Protein AF-A0A9X8VDX6-F1 (afdb_monomer_lite)

Structure (mmCIF, N/CA/C/O backbone):
data_AF-A0A9X8VDX6-F1
#
_entry.id   AF-A0A9X8VDX6-F1
#
loop_
_atom_site.group_PDB
_atom_site.id
_atom_site.type_symbol
_atom_site.label_atom_id
_atom_site.label_alt_id
_atom_site.label_comp_id
_atom_site.label_asym_id
_atom_site.label_entity_id
_atom_site.label_seq_id
_atom_site.pdbx_PDB_ins_code
_atom_site.Cartn_x
_atom_site.Cartn_y
_atom_site.Cartn_z
_atom_site.occupancy
_atom_site.B_iso_or_equiv
_atom_site.auth_seq_id
_atom_site.auth_comp_id
_atom_site.auth_asym_id
_atom_site.auth_atom_id
_atom_site.pdbx_PDB_model_num
ATOM 1 N N . GLY A 1 1 ? 4.391 2.944 22.344 1.00 78.12 1 GLY A N 1
ATOM 2 C CA . GLY A 1 1 ? 5.705 2.340 22.677 1.00 78.12 1 GLY A CA 1
ATOM 3 C C . GLY A 1 1 ? 6.573 2.097 21.444 1.00 78.12 1 GLY A C 1
ATOM 4 O O . GLY A 1 1 ? 6.141 2.396 20.335 1.00 78.12 1 GLY A O 1
ATOM 5 N N . LEU A 1 2 ? 7.788 1.552 21.623 1.00 85.81 2 LEU A N 1
ATOM 6 C CA . LEU A 1 2 ? 8.768 1.284 20.547 1.00 85.81 2 LEU A CA 1
ATOM 7 C C . LEU A 1 2 ? 8.185 0.430 19.402 1.00 85.81 2 LEU A C 1
ATOM 9 O O . LEU A 1 2 ? 8.338 0.779 18.235 1.00 85.81 2 LEU A O 1
ATOM 13 N N . LYS A 1 3 ? 7.432 -0.630 19.734 1.00 87.12 3 LYS A N 1
ATOM 14 C CA . LYS A 1 3 ? 6.779 -1.522 18.756 1.00 87.12 3 LYS A CA 1
ATOM 15 C C . LYS A 1 3 ? 5.800 -0.782 17.834 1.00 87.12 3 LYS A C 1
ATOM 17 O O . LYS A 1 3 ? 5.808 -0.987 16.624 1.00 87.12 3 LYS A O 1
ATOM 22 N N . GLU A 1 4 ? 4.991 0.127 18.384 1.00 85.06 4 GLU A N 1
ATOM 23 C CA . GLU A 1 4 ? 4.071 0.945 17.581 1.00 85.06 4 GLU A CA 1
ATOM 24 C C . GLU A 1 4 ? 4.816 1.875 16.621 1.00 85.06 4 GLU A C 1
ATOM 26 O O . GLU A 1 4 ? 4.343 2.115 15.510 1.00 85.06 4 GLU A O 1
ATOM 31 N N . TRP A 1 5 ? 5.949 2.435 17.056 1.00 86.38 5 TRP A N 1
ATOM 32 C CA . TRP A 1 5 ? 6.773 3.290 16.209 1.00 86.38 5 TRP A CA 1
ATOM 33 C C . TRP A 1 5 ? 7.371 2.480 15.056 1.00 86.38 5 TRP A C 1
ATOM 35 O O . TRP A 1 5 ? 7.185 2.861 13.902 1.00 86.38 5 TRP A O 1
ATOM 45 N N . MET A 1 6 ? 7.962 1.316 15.347 1.00 87.94 6 MET A N 1
ATOM 46 C CA . MET A 1 6 ? 8.497 0.405 14.329 1.00 87.94 6 MET A CA 1
ATOM 47 C C . MET A 1 6 ? 7.433 0.002 13.302 1.00 87.94 6 MET A C 1
ATOM 49 O O . MET A 1 6 ? 7.679 0.076 12.102 1.00 87.94 6 MET A O 1
ATOM 53 N N . ALA A 1 7 ? 6.223 -0.350 13.746 1.00 87.19 7 ALA A N 1
ATOM 54 C CA . ALA A 1 7 ? 5.136 -0.704 12.837 1.00 87.19 7 ALA A CA 1
ATOM 55 C C . ALA A 1 7 ? 4.716 0.468 11.941 1.00 87.19 7 ALA A C 1
ATOM 57 O O . ALA A 1 7 ? 4.514 0.285 10.742 1.00 87.19 7 ALA A O 1
ATOM 58 N N . ARG A 1 8 ? 4.621 1.692 12.480 1.00 86.19 8 ARG A N 1
ATOM 59 C CA . ARG A 1 8 ? 4.342 2.885 11.658 1.00 86.19 8 ARG A CA 1
ATOM 60 C C . ARG A 1 8 ? 5.413 3.109 10.605 1.00 86.19 8 ARG A C 1
ATOM 62 O O . ARG A 1 8 ? 5.071 3.356 9.453 1.00 86.19 8 ARG A O 1
ATOM 69 N N . VAL A 1 9 ? 6.675 3.020 11.012 1.00 87.31 9 VAL A N 1
ATOM 70 C CA . VAL A 1 9 ? 7.831 3.185 10.132 1.00 87.31 9 VAL A CA 1
ATOM 71 C C . VAL A 1 9 ? 7.801 2.134 9.021 1.00 87.31 9 VAL A C 1
ATOM 73 O O . VAL A 1 9 ? 7.882 2.494 7.852 1.00 87.31 9 VAL A O 1
ATOM 76 N N . LEU A 1 10 ? 7.546 0.866 9.353 1.00 87.44 10 LEU A N 1
ATOM 77 C CA . LEU A 1 10 ? 7.413 -0.223 8.383 1.00 87.44 10 LEU A CA 1
ATOM 78 C C . LEU A 1 10 ? 6.298 0.037 7.357 1.00 87.44 10 LEU A C 1
ATOM 80 O O . LEU A 1 10 ? 6.520 -0.119 6.158 1.00 87.44 10 LEU A O 1
ATOM 84 N N . PHE A 1 11 ? 5.109 0.479 7.785 1.00 84.19 11 PHE A N 1
ATOM 85 C CA . PHE A 1 11 ? 4.016 0.782 6.847 1.00 84.19 11 PHE A CA 1
ATOM 86 C C . PHE A 1 11 ? 4.270 2.032 5.996 1.00 84.19 11 PHE A C 1
ATOM 88 O O . PHE A 1 11 ? 3.806 2.091 4.854 1.00 84.19 11 PHE A O 1
ATOM 95 N N . GLN A 1 12 ? 5.003 3.013 6.524 1.00 84.25 12 GLN A N 1
ATOM 96 C CA . GLN A 1 12 ? 5.430 4.176 5.752 1.00 84.25 12 GLN A CA 1
ATOM 97 C C . GLN A 1 12 ? 6.441 3.760 4.676 1.00 84.25 12 GLN A C 1
ATOM 99 O O . GLN A 1 12 ? 6.231 4.063 3.503 1.00 84.25 12 GLN A O 1
ATOM 104 N N . PHE A 1 13 ? 7.469 2.988 5.048 1.00 84.44 13 PHE A N 1
ATOM 105 C CA . PHE A 1 13 ? 8.466 2.459 4.115 1.00 84.44 13 PHE A CA 1
ATOM 106 C C . PHE A 1 13 ? 7.860 1.541 3.055 1.00 84.44 13 PHE A C 1
ATOM 108 O O . PHE A 1 13 ? 8.237 1.646 1.892 1.00 84.44 13 PHE A O 1
ATOM 115 N N . LYS A 1 14 ? 6.870 0.709 3.406 1.00 83.31 14 LYS A N 1
ATOM 116 C CA . LYS A 1 14 ? 6.136 -0.122 2.436 1.00 83.31 14 LYS A CA 1
ATOM 117 C C . LYS A 1 14 ? 5.503 0.703 1.311 1.00 83.31 14 LYS A C 1
ATOM 119 O O . LYS A 1 14 ? 5.426 0.227 0.191 1.00 83.31 14 LYS A O 1
ATOM 124 N N . THR A 1 15 ? 5.052 1.926 1.597 1.00 78.44 15 THR A N 1
ATOM 125 C CA . THR A 1 15 ? 4.460 2.814 0.576 1.00 78.44 15 THR A CA 1
ATOM 126 C C . THR A 1 15 ? 5.530 3.494 -0.288 1.00 78.44 15 THR A C 1
ATOM 128 O O . THR A 1 15 ? 5.247 3.886 -1.412 1.00 78.44 15 THR A O 1
ATOM 131 N N . TRP A 1 16 ? 6.749 3.649 0.237 1.00 81.44 16 TRP A N 1
ATOM 132 C CA . TRP A 1 16 ? 7.876 4.295 -0.447 1.00 81.44 16 TRP A CA 1
ATOM 133 C C . TRP A 1 16 ? 8.752 3.314 -1.237 1.00 81.44 16 TRP A C 1
ATOM 135 O O . TRP A 1 16 ? 9.477 3.734 -2.135 1.00 81.44 16 TRP A O 1
ATOM 145 N N . CYS A 1 17 ? 8.706 2.017 -0.926 1.00 81.50 17 CYS A N 1
ATOM 146 C CA . CYS A 1 17 ? 9.413 0.997 -1.694 1.00 81.50 17 CYS A CA 1
ATOM 147 C C . CYS A 1 17 ? 8.735 0.802 -3.058 1.00 81.50 17 CYS A C 1
ATOM 149 O O . CYS A 1 17 ? 7.761 0.068 -3.153 1.00 81.50 17 CYS A O 1
ATOM 151 N N . MET A 1 18 ? 9.275 1.449 -4.094 1.00 85.94 18 MET A N 1
ATOM 152 C CA . MET A 1 18 ? 8.864 1.324 -5.502 1.00 85.94 18 MET A CA 1
ATOM 153 C C . MET A 1 18 ? 9.933 0.588 -6.322 1.00 85.94 18 MET A C 1
ATOM 155 O O . MET A 1 18 ? 10.370 1.047 -7.379 1.00 85.94 18 MET A O 1
ATOM 159 N N . VAL A 1 19 ? 10.410 -0.545 -5.804 1.00 86.19 19 VAL A N 1
ATOM 160 C CA . VAL A 1 19 ? 11.499 -1.303 -6.441 1.00 86.19 19 VAL A CA 1
ATOM 161 C C . VAL A 1 19 ? 11.060 -1.843 -7.802 1.00 86.19 19 VAL A C 1
ATOM 163 O O . VAL A 1 19 ? 11.847 -1.828 -8.745 1.00 86.19 19 VAL A O 1
ATOM 166 N N . GLU A 1 20 ? 9.787 -2.215 -7.954 1.00 86.25 20 GLU A N 1
ATOM 167 C CA . GLU A 1 20 ? 9.224 -2.615 -9.242 1.00 86.25 20 GLU A CA 1
ATOM 168 C C . GLU A 1 20 ? 9.282 -1.503 -10.303 1.00 86.25 20 GLU A C 1
ATOM 170 O O . GLU A 1 20 ? 9.545 -1.778 -11.474 1.00 86.25 20 GLU A O 1
ATOM 175 N N . ILE A 1 21 ? 9.097 -0.240 -9.906 1.00 89.00 21 ILE A N 1
ATOM 176 C CA . ILE A 1 21 ? 9.150 0.903 -10.829 1.00 89.00 21 ILE A CA 1
ATOM 177 C C . ILE A 1 21 ? 10.595 1.177 -11.238 1.00 89.00 21 ILE A C 1
ATOM 179 O O . ILE A 1 21 ? 10.866 1.469 -12.402 1.00 89.00 21 ILE A O 1
ATOM 183 N N . PHE A 1 22 ? 11.534 1.028 -10.303 1.00 87.88 22 PHE A N 1
ATOM 184 C CA . PHE A 1 22 ? 12.956 1.126 -10.611 1.00 87.88 22 PHE A CA 1
ATOM 185 C C . PHE A 1 22 ? 13.385 0.050 -11.624 1.00 87.88 22 PHE A C 1
ATOM 187 O O . PHE A 1 22 ? 14.021 0.388 -12.622 1.00 87.88 22 PHE A O 1
ATOM 194 N N . LEU A 1 23 ? 12.948 -1.206 -11.456 1.00 88.00 23 LEU A N 1
ATOM 195 C CA . LEU A 1 23 ? 13.183 -2.276 -12.437 1.00 88.00 23 LEU A CA 1
ATOM 196 C C . LEU A 1 23 ? 12.599 -1.931 -13.818 1.00 88.00 23 LEU A C 1
ATOM 198 O O . LEU A 1 23 ? 13.286 -2.099 -14.824 1.00 88.00 23 LEU A O 1
ATOM 202 N N . ALA A 1 24 ? 11.367 -1.416 -13.884 1.00 89.38 24 ALA A N 1
ATOM 203 C CA . ALA A 1 24 ? 10.766 -0.983 -15.148 1.00 89.38 24 ALA A CA 1
ATOM 204 C C . ALA A 1 24 ? 11.592 0.128 -15.827 1.00 89.38 24 ALA A C 1
ATOM 206 O O . ALA A 1 24 ? 11.814 0.082 -17.037 1.00 89.38 24 ALA A O 1
ATOM 207 N N . GLY A 1 25 ? 12.112 1.087 -15.054 1.00 90.12 25 GLY A N 1
ATOM 208 C CA . GLY A 1 25 ? 12.994 2.142 -15.561 1.00 90.12 25 GLY A CA 1
ATOM 209 C C . GLY A 1 25 ? 14.331 1.616 -16.095 1.00 90.12 25 GLY A C 1
ATOM 210 O O . GLY A 1 25 ? 14.782 2.044 -17.162 1.00 90.12 25 GLY A O 1
ATOM 211 N N . VAL A 1 26 ? 14.943 0.652 -15.399 1.00 87.31 26 VAL A N 1
ATOM 212 C CA . VAL A 1 26 ? 16.172 -0.023 -15.850 1.00 87.31 26 VAL A CA 1
ATOM 213 C C . VAL A 1 26 ? 15.921 -0.784 -17.152 1.00 87.31 26 VAL A C 1
ATOM 215 O O . VAL A 1 26 ? 16.719 -0.672 -18.077 1.00 87.31 26 VAL A O 1
ATOM 218 N N . LEU A 1 27 ? 14.793 -1.491 -17.269 1.00 87.19 27 LEU A N 1
ATOM 219 C CA . LEU A 1 27 ? 14.419 -2.223 -18.483 1.00 87.19 27 LEU A CA 1
ATOM 220 C C . LEU A 1 27 ? 14.217 -1.298 -19.687 1.00 87.19 27 LEU A C 1
ATOM 222 O O . LEU A 1 27 ? 14.754 -1.562 -20.760 1.00 87.19 27 LEU A O 1
ATOM 226 N N . VAL A 1 28 ? 13.495 -0.187 -19.512 1.00 87.19 28 VAL A N 1
ATOM 227 C CA . VAL A 1 28 ? 13.318 0.814 -20.578 1.00 87.19 28 VAL A CA 1
ATOM 228 C C . VAL A 1 28 ? 14.664 1.413 -20.995 1.00 87.19 28 VAL A C 1
ATOM 230 O O . VAL A 1 28 ? 14.914 1.597 -22.185 1.00 87.19 28 VAL A O 1
ATOM 233 N N . SER A 1 29 ? 15.549 1.689 -20.035 1.00 85.00 29 SER A N 1
ATOM 234 C CA . SER A 1 29 ? 16.899 2.194 -20.319 1.00 85.00 29 SER A CA 1
ATOM 235 C C . SER A 1 29 ? 17.754 1.161 -21.059 1.00 85.00 29 SER A C 1
ATOM 237 O O . SER A 1 29 ? 18.446 1.508 -22.011 1.00 85.00 29 SER A O 1
ATOM 239 N N . PHE A 1 30 ? 17.662 -0.114 -20.681 1.00 83.38 30 PHE A N 1
ATOM 240 C CA . PHE A 1 30 ? 18.366 -1.212 -21.338 1.00 83.38 30 PHE A CA 1
ATOM 241 C C . PHE A 1 30 ? 17.938 -1.383 -22.801 1.00 83.38 30 PHE A C 1
ATOM 243 O O . PHE A 1 30 ? 18.794 -1.427 -23.681 1.00 83.38 30 PHE A O 1
ATOM 250 N N . VAL A 1 31 ? 16.629 -1.391 -23.082 1.00 82.06 31 VAL A N 1
ATOM 251 C CA . VAL A 1 31 ? 16.101 -1.486 -24.457 1.00 82.06 31 VAL A CA 1
ATOM 252 C C . VAL A 1 31 ? 16.616 -0.342 -25.333 1.00 82.06 31 VAL A C 1
ATOM 254 O O . VAL A 1 31 ? 16.919 -0.558 -26.503 1.00 82.06 31 VAL A O 1
ATOM 257 N N . LYS A 1 32 ? 16.774 0.862 -24.769 1.00 78.44 32 LYS A N 1
ATOM 258 C CA . LYS A 1 32 ? 17.368 1.993 -25.491 1.00 78.44 32 LYS A CA 1
ATOM 259 C C . LYS A 1 32 ? 18.845 1.780 -25.796 1.00 78.44 32 LYS A C 1
ATOM 261 O O . LYS A 1 32 ? 19.271 2.073 -26.905 1.00 78.44 32 LYS A O 1
ATOM 266 N N . LEU A 1 33 ? 19.622 1.284 -24.835 1.00 81.31 33 LEU A N 1
ATOM 267 C CA . LEU A 1 33 ? 21.060 1.079 -25.014 1.00 81.31 33 LEU A CA 1
ATOM 268 C C . LEU A 1 33 ? 21.365 -0.035 -26.022 1.00 81.31 33 LEU A C 1
ATOM 270 O O . LEU A 1 33 ? 22.315 0.109 -26.785 1.00 81.31 33 LEU A O 1
ATOM 274 N N . MET A 1 34 ? 20.537 -1.085 -26.092 1.00 80.00 34 MET A N 1
ATOM 275 C CA . MET A 1 34 ? 20.694 -2.160 -27.085 1.00 80.00 34 MET A CA 1
ATOM 276 C C . MET A 1 34 ? 20.600 -1.681 -28.541 1.00 80.00 34 MET A C 1
ATOM 278 O O . MET A 1 34 ? 21.108 -2.349 -29.433 1.00 80.00 34 MET A O 1
ATOM 282 N N . ALA A 1 35 ? 19.994 -0.518 -28.802 1.00 72.56 35 ALA A N 1
ATOM 283 C CA . ALA A 1 35 ? 19.993 0.077 -30.138 1.00 72.56 35 ALA A CA 1
ATOM 284 C C . ALA A 1 35 ? 21.356 0.685 -30.539 1.00 72.56 35 ALA A C 1
ATOM 286 O O . ALA A 1 35 ? 21.599 0.881 -31.726 1.00 72.56 35 ALA A O 1
ATOM 287 N N . TYR A 1 36 ? 22.239 0.979 -29.574 1.00 74.50 36 TYR A N 1
ATOM 288 C CA . TYR A 1 36 ? 23.546 1.623 -29.791 1.00 74.50 36 TYR A CA 1
ATOM 289 C C . TYR A 1 36 ? 24.740 0.659 -29.661 1.00 74.50 36 TYR A C 1
ATOM 291 O O . TYR A 1 36 ? 25.878 1.065 -29.889 1.00 74.50 36 TYR A O 1
ATOM 299 N N . GLY A 1 37 ? 24.513 -0.604 -29.293 1.00 74.25 37 GLY A N 1
ATOM 300 C CA . GLY A 1 37 ? 25.564 -1.612 -29.161 1.00 74.25 37 GLY A CA 1
ATOM 301 C C . GLY A 1 37 ? 25.041 -2.947 -28.633 1.00 74.25 37 GLY A C 1
ATOM 302 O O . GLY A 1 37 ? 23.925 -3.034 -28.129 1.00 74.25 37 GLY A O 1
ATOM 303 N N . ASP A 1 38 ? 25.859 -3.992 -28.738 1.00 70.38 38 ASP A N 1
ATOM 304 C CA . ASP A 1 38 ? 25.515 -5.338 -28.270 1.00 70.38 38 ASP A CA 1
ATOM 305 C C . ASP A 1 38 ? 25.762 -5.434 -26.752 1.00 70.38 38 ASP A C 1
ATOM 307 O O . ASP A 1 38 ? 26.890 -5.634 -26.291 1.00 70.38 38 ASP A O 1
ATOM 311 N N . ILE A 1 39 ? 24.725 -5.183 -25.944 1.00 72.94 39 ILE A N 1
ATOM 312 C CA . ILE A 1 39 ? 24.811 -5.286 -24.480 1.00 72.94 39 ILE A CA 1
ATOM 313 C C . ILE A 1 39 ? 24.316 -6.661 -24.038 1.00 72.94 39 ILE A C 1
ATOM 315 O O . ILE A 1 39 ? 23.117 -6.933 -23.993 1.00 72.94 39 ILE A O 1
ATOM 319 N N . GLY A 1 40 ? 25.255 -7.512 -23.630 1.00 71.88 40 GLY A N 1
ATOM 320 C CA . GLY A 1 40 ? 24.949 -8.789 -22.995 1.00 71.88 40 GLY A CA 1
ATOM 321 C C . GLY A 1 40 ? 24.366 -8.608 -21.590 1.00 71.88 40 GLY A C 1
ATOM 322 O O . GLY A 1 40 ? 24.916 -7.888 -20.754 1.00 71.88 40 GLY A O 1
ATOM 323 N N . ILE A 1 41 ? 23.261 -9.298 -21.301 1.00 79.31 41 ILE A N 1
ATOM 324 C CA . ILE A 1 41 ? 22.688 -9.361 -19.952 1.00 79.31 41 ILE A CA 1
ATOM 325 C C . ILE A 1 41 ? 23.615 -10.203 -19.067 1.00 79.31 41 ILE A C 1
ATOM 327 O O . ILE A 1 41 ? 23.777 -11.405 -19.274 1.00 79.31 41 ILE A O 1
ATOM 331 N N . GLY A 1 42 ? 24.216 -9.570 -18.060 1.00 81.56 42 GLY A N 1
ATOM 332 C CA . GLY A 1 42 ? 25.006 -10.269 -17.050 1.00 81.56 42 GLY A CA 1
ATOM 333 C C . GLY A 1 42 ? 24.142 -11.131 -16.124 1.00 81.56 42 GLY A C 1
ATOM 334 O O . GLY A 1 42 ? 22.953 -10.876 -15.918 1.00 81.56 42 GLY A O 1
ATOM 335 N N . SER A 1 43 ? 24.765 -12.120 -15.482 1.00 87.19 43 SER A N 1
ATOM 336 C CA . SER A 1 43 ? 24.106 -13.027 -14.531 1.00 87.19 43 SER A CA 1
ATOM 337 C C . SER A 1 43 ? 23.417 -12.311 -13.359 1.00 87.19 43 SER A C 1
ATOM 339 O O . SER A 1 43 ? 22.472 -12.856 -12.796 1.00 87.19 43 SER A O 1
ATOM 341 N N . SER A 1 44 ? 23.826 -11.081 -13.028 1.00 84.94 44 SER A N 1
ATOM 342 C CA . SER A 1 44 ? 23.262 -10.240 -11.960 1.00 84.94 44 SER A CA 1
ATOM 343 C C . SER A 1 44 ? 21.817 -9.778 -12.195 1.00 84.94 44 SER A C 1
ATOM 345 O O . SER A 1 44 ? 21.143 -9.379 -11.245 1.00 84.94 44 SER A O 1
ATOM 347 N N . PHE A 1 45 ? 21.306 -9.842 -13.427 1.00 86.25 45 PHE A N 1
ATOM 348 C CA . PHE A 1 45 ? 19.928 -9.439 -13.728 1.00 86.25 45 PHE A CA 1
ATOM 349 C C . PHE A 1 45 ? 18.892 -10.390 -13.103 1.00 86.25 45 PHE A C 1
ATOM 351 O O . PHE A 1 45 ? 17.920 -9.951 -12.489 1.00 86.25 45 PHE A O 1
ATOM 358 N N . VAL A 1 46 ? 19.139 -11.701 -13.176 1.00 88.56 46 VAL A N 1
ATOM 359 C CA . VAL A 1 46 ? 18.254 -12.740 -12.623 1.00 88.56 46 VAL A CA 1
ATOM 360 C C . VAL A 1 46 ? 18.046 -12.614 -11.103 1.00 88.56 46 VAL A C 1
ATOM 362 O O . VAL A 1 46 ? 16.887 -12.576 -10.679 1.00 88.56 46 VAL A O 1
ATOM 365 N N . PRO A 1 47 ? 19.090 -12.510 -10.251 1.00 91.38 47 PRO A N 1
ATOM 366 C CA . PRO A 1 47 ? 18.902 -12.336 -8.813 1.00 91.38 47 PRO A CA 1
ATOM 367 C C . PRO A 1 47 ? 18.224 -11.007 -8.466 1.00 91.38 47 PRO A C 1
ATOM 369 O O . PRO A 1 47 ? 17.476 -10.956 -7.493 1.00 91.38 47 PRO A O 1
ATOM 372 N N . TYR A 1 48 ? 18.405 -9.952 -9.268 1.00 88.69 48 TYR A N 1
ATOM 373 C CA . TYR A 1 48 ? 17.684 -8.694 -9.078 1.00 88.69 48 TYR A CA 1
ATOM 374 C C . TYR A 1 48 ? 16.179 -8.839 -9.365 1.00 88.69 48 TYR A C 1
ATOM 376 O O . TYR A 1 48 ? 15.352 -8.416 -8.554 1.00 88.69 48 TYR A O 1
ATOM 384 N N . CYS A 1 49 ? 15.798 -9.511 -10.457 1.00 89.31 49 CYS A N 1
ATOM 385 C CA . CYS A 1 49 ? 14.395 -9.834 -10.732 1.00 89.31 49 CYS A CA 1
ATOM 386 C C . CYS A 1 49 ? 13.780 -10.714 -9.635 1.00 89.31 49 CYS A C 1
ATOM 388 O O . CYS A 1 49 ? 12.669 -10.445 -9.175 1.00 89.31 49 CYS A O 1
ATOM 390 N N . LEU A 1 50 ? 14.511 -11.735 -9.175 1.00 93.12 50 LEU A N 1
ATOM 391 C CA . LEU A 1 50 ? 14.080 -12.598 -8.075 1.00 93.12 50 LEU A CA 1
ATOM 392 C C . LEU A 1 50 ? 13.873 -11.793 -6.783 1.00 93.12 50 LEU A C 1
ATOM 394 O O . LEU A 1 50 ? 12.845 -11.948 -6.127 1.00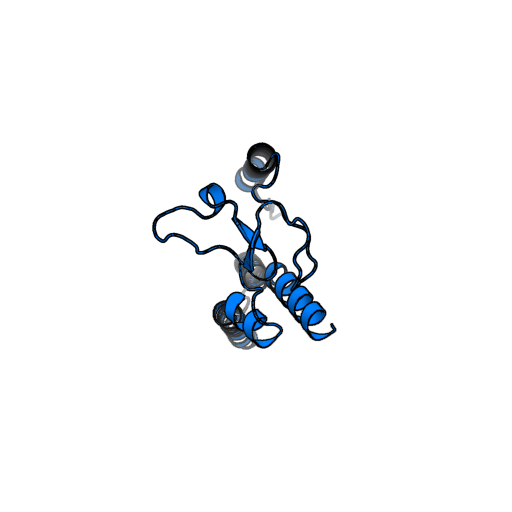 93.12 50 LEU A O 1
ATOM 398 N N . PHE A 1 51 ? 14.804 -10.897 -6.446 1.00 92.25 51 PHE A N 1
ATOM 399 C CA . PHE A 1 51 ? 14.679 -9.989 -5.307 1.00 92.25 51 PHE A CA 1
ATOM 400 C C . PHE A 1 51 ? 13.413 -9.130 -5.404 1.00 92.25 51 PHE A C 1
ATOM 402 O O . PHE A 1 51 ? 12.657 -9.067 -4.435 1.00 92.25 51 PHE A O 1
ATOM 409 N N . CYS A 1 52 ? 13.128 -8.542 -6.572 1.00 89.94 52 CYS A N 1
ATOM 410 C CA . CYS A 1 52 ? 11.911 -7.754 -6.788 1.00 89.94 52 CYS A CA 1
ATOM 411 C C . CYS A 1 52 ? 10.647 -8.589 -6.525 1.00 89.94 52 CYS A C 1
ATOM 413 O O . CYS A 1 52 ? 9.749 -8.157 -5.802 1.00 89.94 52 CYS A O 1
ATOM 415 N N . LEU A 1 53 ? 10.586 -9.815 -7.057 1.00 91.38 53 LEU A N 1
ATOM 416 C CA . LEU A 1 53 ? 9.447 -10.716 -6.852 1.00 91.38 53 LEU A CA 1
ATOM 417 C C . LEU A 1 53 ? 9.287 -11.113 -5.381 1.00 91.38 53 LEU A C 1
ATOM 419 O O . LEU A 1 53 ? 8.182 -11.045 -4.840 1.00 91.38 53 LEU A O 1
ATOM 423 N N . LEU A 1 54 ? 10.379 -11.504 -4.722 1.00 91.44 54 LEU A N 1
ATOM 424 C CA . LEU A 1 54 ? 10.373 -11.882 -3.309 1.00 91.44 54 LEU A CA 1
ATOM 425 C C . LEU A 1 54 ? 9.964 -10.710 -2.414 1.00 91.44 54 LEU A C 1
ATOM 427 O O . LEU A 1 54 ? 9.174 -10.900 -1.491 1.00 91.44 54 LEU A O 1
ATOM 431 N N . GLN A 1 55 ? 10.430 -9.496 -2.706 1.00 90.19 55 GLN A N 1
ATOM 432 C CA . GLN A 1 55 ? 10.044 -8.290 -1.981 1.00 90.19 55 GLN A CA 1
ATOM 433 C C . GLN A 1 55 ? 8.549 -7.985 -2.135 1.00 90.19 55 GLN A C 1
ATOM 435 O O . GLN A 1 55 ? 7.863 -7.747 -1.137 1.00 90.19 55 GLN A O 1
ATOM 440 N N . VAL A 1 56 ? 8.016 -8.041 -3.361 1.00 88.44 56 VAL A N 1
ATOM 441 C CA . VAL A 1 56 ? 6.579 -7.852 -3.619 1.00 88.44 56 VAL A CA 1
ATOM 442 C C . VAL A 1 56 ? 5.762 -8.902 -2.867 1.00 88.44 56 VAL A C 1
ATOM 444 O O . VAL A 1 56 ? 4.773 -8.562 -2.213 1.00 88.44 56 VAL A O 1
ATOM 447 N N . ARG A 1 57 ? 6.193 -10.170 -2.884 1.00 89.75 57 ARG A N 1
ATOM 448 C CA . ARG A 1 57 ? 5.547 -11.248 -2.121 1.00 89.75 57 ARG A CA 1
ATOM 449 C C . ARG A 1 57 ? 5.595 -11.006 -0.619 1.00 89.75 57 ARG A C 1
ATOM 451 O O . ARG A 1 57 ? 4.556 -11.104 0.026 1.00 89.75 57 ARG A O 1
ATOM 458 N N . ALA A 1 58 ? 6.742 -10.619 -0.069 1.00 88.75 58 ALA A N 1
ATOM 459 C CA . ALA A 1 58 ? 6.865 -10.273 1.343 1.00 88.75 58 ALA A CA 1
ATOM 460 C C . ALA A 1 58 ? 5.879 -9.158 1.723 1.00 88.75 58 ALA A C 1
ATOM 462 O O . ALA A 1 58 ? 5.150 -9.275 2.707 1.00 88.75 58 ALA A O 1
ATOM 463 N N . PHE A 1 59 ? 5.761 -8.111 0.903 1.00 86.69 59 PHE A N 1
ATOM 464 C CA . PHE A 1 59 ? 4.788 -7.051 1.148 1.00 86.69 59 PHE A CA 1
ATOM 465 C C . PHE A 1 59 ? 3.334 -7.499 0.982 1.00 86.69 59 PHE A C 1
ATOM 467 O O . PHE A 1 59 ? 2.489 -6.987 1.715 1.00 86.69 59 PHE A O 1
ATOM 474 N N . GLN A 1 60 ? 3.013 -8.438 0.093 1.00 85.94 60 GLN A N 1
ATOM 475 C CA . GLN A 1 60 ? 1.663 -9.006 -0.016 1.00 85.94 60 GLN A CA 1
ATOM 476 C C . GLN A 1 60 ? 1.292 -9.862 1.203 1.00 85.94 60 GLN A C 1
ATOM 478 O O . GLN A 1 60 ? 0.165 -9.764 1.682 1.00 85.94 60 GLN A O 1
ATOM 483 N N . CYS A 1 61 ? 2.235 -10.644 1.734 1.00 86.50 61 CYS A N 1
ATOM 484 C CA . CYS A 1 61 ? 2.012 -11.503 2.899 1.00 86.50 61 CYS A CA 1
ATOM 485 C C . CYS A 1 61 ? 1.896 -10.719 4.216 1.00 86.50 61 CYS A C 1
ATOM 487 O O . CYS A 1 61 ? 1.255 -11.183 5.157 1.00 86.50 61 CYS A O 1
ATOM 489 N N . VAL A 1 62 ? 2.489 -9.522 4.304 1.00 86.00 62 VAL A N 1
ATOM 490 C CA . VAL A 1 62 ? 2.361 -8.660 5.488 1.00 86.00 62 VAL A CA 1
ATOM 491 C C . VAL A 1 62 ? 0.981 -7.996 5.505 1.00 86.00 62 VAL A C 1
ATOM 493 O O . VAL A 1 62 ? 0.782 -6.895 4.967 1.00 86.00 62 VAL A O 1
ATOM 496 N N . ASP A 1 63 ? 0.029 -8.661 6.165 1.00 85.62 63 ASP A N 1
ATOM 497 C CA . ASP A 1 63 ? -1.270 -8.082 6.489 1.00 85.62 63 ASP A CA 1
ATOM 498 C C . ASP A 1 63 ? -1.127 -7.065 7.626 1.00 85.62 63 ASP A C 1
ATOM 500 O O . ASP A 1 63 ? -0.663 -7.337 8.738 1.00 85.62 63 ASP A O 1
ATOM 504 N N . ARG A 1 64 ? -1.587 -5.851 7.332 1.00 85.38 64 ARG A N 1
ATOM 505 C CA . ARG A 1 64 ? -1.649 -4.752 8.281 1.00 85.38 64 ARG A CA 1
ATOM 506 C C . ARG A 1 64 ? -2.495 -5.114 9.499 1.00 85.38 64 ARG A C 1
ATOM 508 O O . ARG A 1 64 ? -2.118 -4.761 10.610 1.00 85.38 64 ARG A O 1
ATOM 515 N N . ARG A 1 65 ? -3.650 -5.761 9.318 1.00 85.44 65 ARG A N 1
ATOM 516 C CA . ARG A 1 65 ? -4.563 -6.049 10.434 1.00 85.44 65 ARG A CA 1
ATOM 517 C C . ARG A 1 65 ? -3.914 -6.992 11.439 1.00 85.44 65 ARG A C 1
ATOM 519 O O . ARG A 1 65 ? -3.931 -6.678 12.630 1.00 85.44 65 ARG A O 1
ATOM 526 N N . TRP A 1 66 ? -3.357 -8.085 10.924 1.00 87.62 66 TRP A N 1
ATOM 527 C CA . TRP A 1 66 ? -2.702 -9.133 11.695 1.00 87.62 66 TRP A CA 1
ATOM 528 C C . TRP A 1 66 ? -1.488 -8.591 12.455 1.00 87.62 66 TRP A C 1
ATOM 530 O O . TRP A 1 66 ? -1.465 -8.656 13.679 1.00 87.62 66 TRP A O 1
ATOM 540 N N . LEU A 1 67 ? -0.566 -7.896 11.770 1.00 89.00 67 LEU A N 1
ATOM 541 C CA . LEU A 1 67 ? 0.637 -7.348 12.414 1.00 89.00 67 LEU A CA 1
ATOM 542 C C . LEU A 1 67 ? 0.298 -6.418 13.582 1.00 89.00 67 LEU A C 1
ATOM 544 O O . LEU A 1 67 ? 0.938 -6.438 14.628 1.00 89.00 67 LEU A O 1
ATOM 548 N N . TRP A 1 68 ? -0.716 -5.570 13.409 1.00 89.56 68 TRP A N 1
ATOM 549 C CA . TRP A 1 68 ? -1.112 -4.688 14.490 1.00 89.56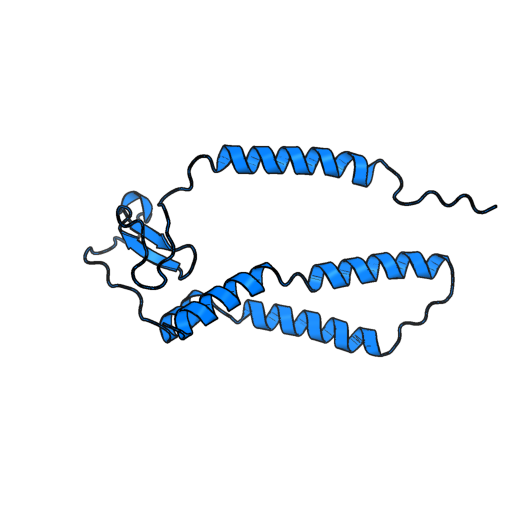 68 TRP A CA 1
ATOM 550 C C . TRP A 1 68 ? -1.763 -5.461 15.646 1.00 89.56 68 TRP A C 1
ATOM 552 O O . TRP A 1 68 ? -1.617 -5.022 16.786 1.00 89.56 68 TRP A O 1
ATOM 562 N N . GLN A 1 69 ? -2.536 -6.528 15.376 1.00 88.06 69 GLN A N 1
ATOM 563 C CA . GLN A 1 69 ? -3.214 -7.332 16.412 1.00 88.06 69 GLN A CA 1
ATOM 564 C C . GLN A 1 69 ? -2.215 -7.959 17.385 1.00 88.06 69 GLN A C 1
ATOM 566 O O . GLN A 1 69 ? -2.488 -7.935 18.582 1.00 88.06 69 GLN A O 1
ATOM 571 N N . ASP A 1 70 ? -1.052 -8.379 16.891 1.00 89.12 70 ASP A N 1
ATOM 572 C CA . ASP A 1 70 ? 0.043 -8.902 17.715 1.00 89.12 70 ASP A CA 1
ATOM 573 C C . ASP A 1 70 ? 0.733 -7.832 18.576 1.00 89.12 70 ASP A C 1
ATOM 575 O O . ASP A 1 70 ? 1.261 -8.130 19.646 1.00 89.12 70 ASP A O 1
ATOM 579 N N . ILE A 1 71 ? 0.757 -6.572 18.128 1.00 87.94 71 ILE A N 1
ATOM 580 C CA . ILE A 1 71 ? 1.410 -5.477 18.866 1.00 87.94 71 ILE A CA 1
ATOM 581 C C . ILE A 1 71 ? 0.543 -4.998 20.027 1.00 87.94 71 ILE A C 1
ATOM 583 O O . ILE A 1 71 ? 1.040 -4.831 21.135 1.00 87.94 71 ILE A O 1
ATOM 587 N N . GLU A 1 72 ? -0.724 -4.711 19.737 1.00 87.19 72 GLU A N 1
ATOM 588 C CA . GLU A 1 72 ? -1.694 -4.184 20.694 1.00 87.19 72 GLU A CA 1
ATOM 589 C C . GLU A 1 72 ? -3.096 -4.593 20.220 1.00 87.19 72 GLU A C 1
ATOM 591 O O . GLU A 1 72 ? -3.431 -4.323 19.055 1.00 87.19 72 GLU A O 1
ATOM 596 N N . PRO A 1 73 ? -3.947 -5.209 21.057 1.00 86.31 73 PRO A N 1
ATOM 597 C CA . PRO A 1 73 ? -5.291 -5.601 20.656 1.00 86.31 73 PRO A CA 1
ATOM 598 C C . PRO A 1 73 ? -6.140 -4.396 20.227 1.00 86.31 73 PRO A C 1
ATOM 600 O O . PRO A 1 73 ? -5.930 -3.247 20.622 1.00 86.31 73 PRO A O 1
ATOM 603 N N . ALA A 1 74 ? -7.120 -4.644 19.358 1.00 86.12 74 ALA A N 1
ATOM 604 C CA . ALA A 1 74 ? -8.032 -3.588 18.939 1.00 86.12 74 ALA A CA 1
ATOM 605 C C . ALA A 1 74 ? -8.892 -3.120 20.133 1.00 86.12 74 ALA A C 1
ATOM 607 O O . ALA A 1 74 ? -9.365 -3.962 20.901 1.00 86.12 74 ALA A O 1
ATOM 608 N N . PRO A 1 75 ? -9.140 -1.803 20.277 1.00 86.00 75 PRO A N 1
ATOM 609 C CA . PRO A 1 75 ? -10.036 -1.301 21.310 1.00 86.00 75 PRO A CA 1
ATOM 610 C C . PRO A 1 75 ? -11.435 -1.889 21.108 1.00 86.00 75 PRO A C 1
ATOM 612 O O . PRO A 1 75 ? -11.936 -1.954 19.981 1.00 86.00 75 PRO A O 1
ATOM 615 N N . ARG A 1 76 ? -12.068 -2.326 22.200 1.00 83.12 76 ARG A N 1
ATOM 616 C CA . ARG A 1 76 ? -13.446 -2.822 22.160 1.00 83.12 76 ARG A CA 1
ATOM 617 C C . ARG A 1 76 ? -14.396 -1.645 21.955 1.00 83.12 76 ARG A C 1
ATOM 619 O O . ARG A 1 76 ? -14.237 -0.592 22.567 1.00 83.12 76 ARG A O 1
ATOM 626 N N . LEU A 1 77 ? -15.381 -1.827 21.083 1.00 84.19 77 LEU A N 1
ATOM 627 C CA . LEU A 1 77 ? -16.479 -0.879 20.945 1.00 84.19 77 LEU A CA 1
ATOM 628 C C . LEU A 1 77 ? -17.519 -1.161 22.024 1.00 84.19 77 LEU A C 1
ATOM 630 O O . LEU A 1 77 ? -17.965 -2.294 22.173 1.00 84.19 77 LEU A O 1
ATOM 634 N N . ASN A 1 78 ? -17.952 -0.111 22.718 1.00 79.06 78 ASN A N 1
ATOM 635 C CA . ASN A 1 78 ? -19.008 -0.201 23.732 1.00 79.06 78 ASN A CA 1
ATOM 636 C C . ASN A 1 78 ? -20.412 -0.377 23.123 1.00 79.06 78 ASN A C 1
ATOM 638 O O . ASN A 1 78 ? -21.381 -0.547 23.854 1.00 79.06 78 ASN A O 1
ATOM 642 N N . ARG A 1 79 ? -20.545 -0.312 21.790 1.00 81.06 79 ARG A N 1
ATOM 643 C CA . ARG A 1 79 ? -21.823 -0.399 21.076 1.00 81.06 79 ARG A CA 1
ATOM 644 C C . ARG A 1 79 ? -21.837 -1.624 20.154 1.00 81.06 79 ARG A C 1
ATOM 646 O O . ARG A 1 79 ? -20.879 -1.791 19.395 1.00 81.06 79 ARG A O 1
ATOM 653 N N . PRO A 1 80 ? -22.904 -2.445 20.165 1.00 83.81 80 PRO A N 1
ATOM 654 C CA . PRO A 1 80 ? -23.024 -3.566 19.242 1.00 83.81 80 PRO A CA 1
ATOM 655 C C . PRO A 1 80 ? -23.165 -3.054 17.804 1.00 83.81 80 PRO A C 1
ATOM 657 O O . PRO A 1 80 ? -23.973 -2.165 17.522 1.00 83.81 80 PRO A O 1
ATOM 660 N N . LEU A 1 81 ? -22.364 -3.612 16.895 1.00 86.44 81 LEU A N 1
ATOM 661 C CA . LEU A 1 81 ? -22.457 -3.334 15.465 1.00 86.44 81 LEU A CA 1
ATOM 662 C C . LEU A 1 81 ? -23.526 -4.227 14.836 1.00 86.44 81 LEU A C 1
ATOM 664 O O . LEU A 1 81 ? -23.580 -5.428 15.087 1.00 86.44 81 LEU A O 1
ATOM 668 N N . THR A 1 82 ? -24.356 -3.638 13.982 1.00 87.88 82 THR A N 1
ATOM 669 C CA . THR A 1 82 ? -25.374 -4.364 13.212 1.00 87.88 82 THR A CA 1
ATOM 670 C C . THR A 1 82 ? -24.802 -4.771 11.858 1.00 87.88 82 THR A C 1
ATOM 672 O O . THR A 1 82 ? -24.334 -3.925 11.089 1.00 87.88 82 THR A O 1
ATOM 675 N N . VAL A 1 83 ? -24.815 -6.073 11.563 1.00 87.56 83 VAL A N 1
ATOM 676 C CA . VAL A 1 83 ? -24.394 -6.606 10.258 1.00 87.56 83 VAL A CA 1
ATOM 677 C C . VAL A 1 83 ? -25.366 -6.107 9.180 1.00 87.56 83 VAL A C 1
ATOM 679 O O . VAL A 1 83 ? -26.554 -5.931 9.436 1.00 87.56 83 VAL A O 1
ATOM 682 N N . GLY A 1 84 ? -24.857 -5.802 7.985 1.00 89.00 84 GLY A N 1
ATOM 683 C CA . GLY A 1 84 ? -25.663 -5.279 6.872 1.00 89.00 84 GLY A CA 1
ATOM 684 C C . GLY A 1 84 ? -25.865 -3.756 6.862 1.00 89.00 84 GLY A C 1
ATOM 685 O O . GLY A 1 84 ? -26.398 -3.221 5.893 1.00 89.00 84 GLY A O 1
ATOM 686 N N . ARG A 1 85 ? -25.397 -3.017 7.881 1.00 89.38 85 ARG A N 1
ATOM 687 C CA . ARG A 1 85 ? -25.366 -1.541 7.874 1.00 89.38 85 ARG A CA 1
ATOM 688 C C . ARG A 1 85 ? -23.934 -1.023 7.735 1.00 89.38 85 ARG A C 1
ATOM 690 O O . ARG A 1 85 ? -23.022 -1.511 8.392 1.00 89.38 85 ARG A O 1
ATOM 697 N N . THR A 1 86 ? -23.716 0.010 6.921 1.00 87.81 86 THR A N 1
ATOM 698 C CA . THR A 1 86 ? -22.376 0.602 6.748 1.00 87.81 86 THR A CA 1
ATOM 699 C C . THR A 1 86 ? -21.882 1.269 8.035 1.00 87.81 86 THR A C 1
ATOM 701 O O . THR A 1 86 ? -22.665 1.866 8.775 1.00 87.81 86 THR A O 1
ATOM 704 N N . GLY A 1 87 ? -20.570 1.219 8.294 1.00 86.69 87 GLY A N 1
ATOM 705 C CA . GLY A 1 87 ? -19.978 1.782 9.516 1.00 86.69 87 GLY A CA 1
ATOM 706 C C . GLY A 1 87 ? -20.264 3.277 9.718 1.00 86.69 87 GLY A C 1
ATOM 707 O O . GLY A 1 87 ? -20.558 3.704 10.830 1.00 86.69 87 GLY A O 1
ATOM 708 N N . MET A 1 88 ? -20.305 4.064 8.636 1.00 86.12 88 MET A N 1
ATOM 709 C CA . MET A 1 88 ? -20.642 5.493 8.714 1.00 86.12 88 MET A CA 1
ATOM 710 C C . MET A 1 88 ? -22.045 5.742 9.280 1.00 86.12 88 MET A C 1
ATOM 712 O O . MET A 1 88 ? -22.210 6.629 10.111 1.00 86.12 88 MET A O 1
ATOM 716 N N . ARG A 1 89 ? -23.048 4.943 8.884 1.00 88.25 89 ARG A N 1
ATOM 717 C CA . ARG A 1 89 ? -24.419 5.058 9.420 1.00 88.25 89 ARG A CA 1
ATOM 718 C C . ARG A 1 89 ? -24.515 4.638 10.885 1.00 88.25 89 ARG A C 1
ATOM 720 O O . ARG A 1 89 ? -25.444 5.039 11.573 1.00 88.25 89 ARG A O 1
ATOM 727 N N . GLN A 1 90 ? -23.563 3.837 11.351 1.00 90.12 90 GLN A N 1
ATOM 728 C CA . GLN A 1 90 ? -23.472 3.388 12.739 1.00 90.12 90 GLN A CA 1
ATOM 729 C C . GLN A 1 90 ? -22.616 4.324 13.609 1.00 90.12 90 GLN A C 1
ATOM 731 O O . GLN A 1 90 ? -22.459 4.067 14.799 1.00 90.12 90 GLN A O 1
ATOM 736 N N . GLY A 1 91 ? -22.069 5.405 13.039 1.00 89.75 91 GLY A N 1
ATOM 737 C CA . GLY A 1 91 ? -21.216 6.341 13.769 1.00 89.75 91 GLY A CA 1
ATOM 738 C C . GLY A 1 91 ? -19.836 5.771 14.096 1.00 89.75 91 GLY A C 1
ATOM 739 O O . GLY A 1 91 ? -19.260 6.128 15.120 1.00 89.75 91 GLY A O 1
ATOM 740 N N . VAL A 1 92 ? -19.293 4.892 13.245 1.00 91.56 92 VAL A N 1
ATOM 741 C CA . VAL A 1 92 ? -17.935 4.349 13.393 1.00 91.56 92 VAL A CA 1
ATOM 742 C C . VAL A 1 92 ? -17.051 4.663 12.189 1.00 91.56 92 VAL A C 1
ATOM 744 O O . VAL A 1 92 ? -17.521 4.874 11.069 1.00 91.56 92 VAL A O 1
ATOM 747 N N . ARG A 1 93 ? -15.737 4.674 12.418 1.00 90.56 93 ARG A N 1
ATOM 748 C CA . ARG A 1 93 ? -14.692 4.894 11.410 1.00 90.56 93 ARG A CA 1
ATOM 749 C C . ARG A 1 93 ? -13.550 3.894 11.572 1.00 90.56 93 ARG A C 1
ATOM 751 O O . ARG A 1 93 ? -13.278 3.427 12.673 1.00 90.56 93 ARG A O 1
ATOM 758 N N . SER A 1 94 ? -12.821 3.620 10.494 1.00 89.94 94 SER A N 1
ATOM 759 C CA . SER A 1 94 ? -11.577 2.841 10.536 1.00 89.94 94 SER A CA 1
ATOM 760 C C . SER A 1 94 ? -10.352 3.753 10.637 1.00 89.94 94 SER A C 1
ATOM 762 O O . SER A 1 94 ? -10.273 4.782 9.965 1.00 89.94 94 SER A O 1
ATOM 764 N N . CYS A 1 95 ? -9.354 3.380 11.437 1.00 90.00 95 CYS A N 1
ATOM 765 C CA . CYS A 1 95 ? -8.083 4.104 11.482 1.00 90.00 95 CYS A CA 1
ATOM 766 C C . CYS A 1 95 ? -7.246 3.868 10.210 1.00 90.00 95 CYS A C 1
ATOM 768 O O . CYS A 1 95 ? -7.006 2.728 9.832 1.00 90.00 95 CYS A O 1
ATOM 770 N N . ALA A 1 96 ? -6.713 4.924 9.589 1.00 87.00 96 ALA A N 1
ATOM 771 C CA . ALA A 1 96 ? -5.878 4.802 8.385 1.00 87.00 96 ALA A CA 1
ATOM 772 C C . ALA A 1 96 ? -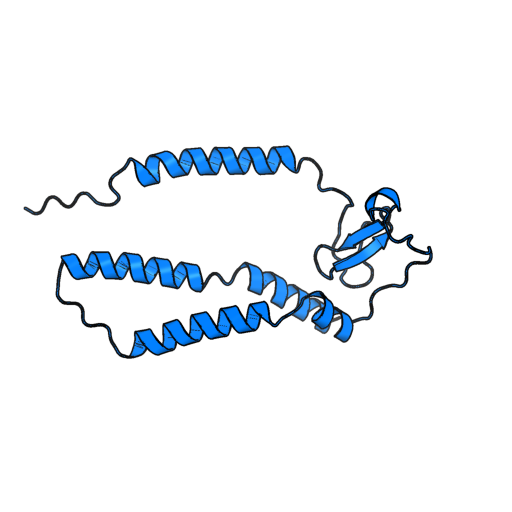4.508 4.135 8.632 1.00 87.00 96 ALA A C 1
ATOM 774 O O . ALA A 1 96 ? -3.850 3.708 7.688 1.00 87.00 96 ALA A O 1
ATOM 775 N N . CYS A 1 97 ? -4.061 4.052 9.890 1.00 88.50 97 CYS A N 1
ATOM 776 C CA . CYS A 1 97 ? -2.770 3.471 10.255 1.00 88.50 97 CYS A CA 1
ATOM 777 C C . CYS A 1 97 ? -2.917 2.014 10.727 1.00 88.50 97 CYS A C 1
ATOM 779 O O . CYS A 1 97 ? -2.469 1.117 10.019 1.00 88.50 97 CYS A O 1
ATOM 781 N N . CYS A 1 98 ? -3.613 1.762 11.842 1.00 89.00 98 CYS A N 1
ATOM 782 C CA . CYS A 1 98 ? -3.775 0.416 12.418 1.00 89.00 98 CYS A CA 1
ATOM 783 C C . CYS A 1 98 ? -5.073 -0.313 12.045 1.00 89.00 98 CYS A C 1
ATOM 785 O O . CYS A 1 98 ? -5.367 -1.353 12.631 1.00 89.00 98 CYS A O 1
ATOM 787 N N . THR A 1 99 ? -5.904 0.286 11.184 1.00 90.25 99 THR A N 1
ATOM 788 C CA . THR A 1 99 ? -7.210 -0.228 10.728 1.00 90.25 99 THR A CA 1
ATOM 789 C C . THR A 1 99 ? -8.264 -0.478 11.816 1.00 90.25 99 THR A C 1
ATOM 791 O O . THR A 1 99 ? -9.393 -0.839 11.486 1.00 90.25 99 THR A O 1
ATOM 794 N N . ALA A 1 100 ? -7.978 -0.239 13.103 1.00 90.44 100 ALA A N 1
ATOM 795 C CA . ALA A 1 100 ? -8.932 -0.397 14.209 1.00 90.44 100 ALA A CA 1
ATOM 796 C C . ALA A 1 100 ? -10.244 0.370 13.969 1.00 90.44 100 ALA A C 1
ATOM 798 O O . ALA A 1 100 ? -10.224 1.474 13.415 1.00 90.44 100 ALA A O 1
ATOM 799 N N . ILE A 1 101 ? -11.365 -0.233 14.372 1.00 90.50 101 ILE A N 1
ATOM 800 C CA . ILE A 1 101 ? -12.694 0.381 14.292 1.00 90.50 101 ILE A CA 1
ATOM 801 C C . ILE A 1 101 ? -12.887 1.224 15.549 1.00 90.50 101 ILE A C 1
ATOM 803 O O . ILE A 1 101 ? -12.664 0.748 16.659 1.00 90.50 101 ILE A O 1
ATOM 807 N N . LEU A 1 102 ? -13.245 2.486 15.355 1.00 91.38 102 LEU A N 1
ATOM 808 C CA . LEU A 1 102 ? -13.318 3.513 16.387 1.00 91.38 102 LEU A CA 1
ATOM 809 C C . LEU A 1 102 ? -14.623 4.303 16.260 1.00 91.38 102 LEU A C 1
ATOM 811 O O . LEU A 1 102 ? -15.186 4.360 15.162 1.00 91.38 102 LEU A O 1
ATOM 815 N N . PRO A 1 103 ? -15.072 4.959 17.339 1.00 90.44 103 PRO A N 1
ATOM 816 C CA . PRO A 1 103 ? -16.158 5.930 17.279 1.00 90.44 103 PRO A CA 1
ATOM 817 C C . PRO A 1 103 ? -15.849 7.062 16.282 1.00 90.44 103 PRO A C 1
ATOM 819 O O . PRO A 1 103 ? -14.692 7.469 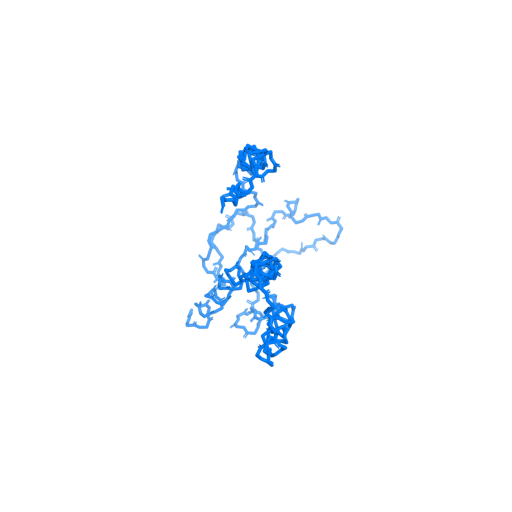16.119 1.00 90.44 103 PRO A O 1
ATOM 822 N N . ALA A 1 104 ? -16.868 7.558 15.579 1.00 88.81 104 ALA A N 1
ATOM 823 C CA . ALA A 1 104 ? -16.743 8.621 14.578 1.00 88.81 104 ALA A CA 1
ATOM 824 C C . ALA A 1 104 ? -16.273 9.964 15.167 1.00 88.81 104 ALA A C 1
ATOM 826 O O . ALA A 1 104 ? -15.553 10.709 14.502 1.00 88.81 104 ALA A O 1
ATOM 827 N N . ASP A 1 105 ? -16.675 10.241 16.401 1.00 88.06 105 ASP A N 1
ATOM 828 C CA . ASP A 1 105 ? -16.369 11.409 17.228 1.00 88.06 105 ASP A CA 1
ATOM 829 C C . ASP A 1 105 ? -14.925 11.409 17.745 1.00 88.06 105 ASP A C 1
ATOM 831 O O . ASP A 1 105 ? -14.287 12.459 17.859 1.00 88.06 105 ASP A O 1
ATOM 835 N N . GLN A 1 106 ? -14.353 10.231 17.990 1.00 88.31 106 GLN A N 1
ATOM 836 C CA . GLN A 1 106 ? -12.994 10.130 18.498 1.00 88.31 106 GLN A CA 1
ATOM 837 C C . GLN A 1 106 ? -11.984 10.434 17.385 1.00 88.31 106 GLN A C 1
ATOM 839 O O . GLN A 1 106 ? -11.772 9.615 16.497 1.00 88.31 106 GLN A O 1
ATOM 844 N N . VAL A 1 107 ? -11.302 11.584 17.428 1.00 88.62 107 VAL A N 1
ATOM 845 C CA . VAL A 1 107 ? -10.327 11.997 16.389 1.00 88.62 107 VAL A CA 1
ATOM 846 C C . VAL A 1 107 ? -8.994 11.249 16.510 1.00 88.62 107 VAL A C 1
ATOM 848 O O . VAL A 1 107 ? -8.393 10.849 15.509 1.00 88.62 107 VAL A O 1
ATOM 851 N N . ARG A 1 108 ? -8.511 11.033 17.737 1.00 91.69 108 ARG A N 1
ATOM 852 C CA . ARG A 1 108 ? -7.213 10.400 18.012 1.00 91.69 108 ARG A CA 1
ATOM 853 C C . ARG A 1 108 ? -7.393 8.919 18.321 1.00 91.69 108 ARG A C 1
ATOM 855 O O . ARG A 1 108 ? -8.171 8.560 19.193 1.00 91.69 108 ARG A O 1
ATOM 862 N N . CYS A 1 109 ? -6.668 8.058 17.61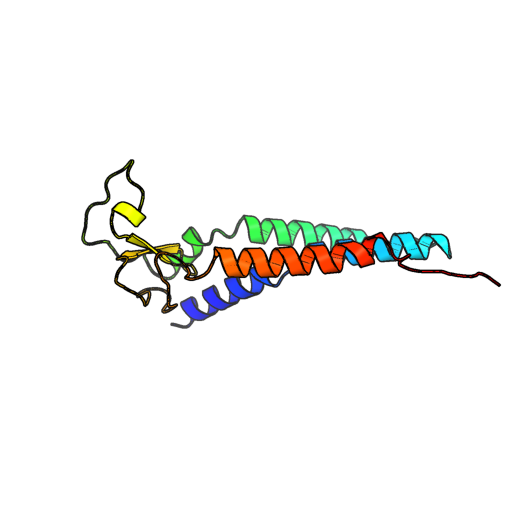4 1.00 90.56 109 CYS A N 1
ATOM 863 C CA . CYS A 1 109 ? -6.709 6.622 17.873 1.00 90.56 109 CYS A CA 1
ATOM 864 C C . CYS A 1 109 ? -6.006 6.289 19.214 1.00 90.56 109 CYS A C 1
ATOM 866 O O . CYS A 1 109 ? -4.894 6.770 19.432 1.00 90.56 109 CYS A O 1
ATOM 868 N N . PRO A 1 110 ? -6.590 5.461 20.099 1.00 88.50 110 PRO A N 1
ATOM 869 C CA . PRO A 1 110 ? -5.963 5.042 21.353 1.00 88.50 110 PRO A CA 1
ATOM 870 C C . PRO A 1 110 ? -4.810 4.052 21.133 1.00 88.50 110 PRO A C 1
ATOM 872 O O . PRO A 1 110 ? -3.875 4.046 21.913 1.00 88.50 110 PRO A O 1
ATOM 875 N N . ARG A 1 111 ? -4.848 3.268 20.044 1.00 88.69 111 ARG A N 1
ATOM 876 C CA . ARG A 1 111 ? -3.853 2.231 19.715 1.00 88.69 111 ARG A CA 1
ATOM 877 C C . ARG A 1 111 ? -2.594 2.780 19.043 1.00 88.69 111 ARG A C 1
ATOM 879 O O . ARG A 1 111 ? -1.510 2.747 19.589 1.00 88.69 111 ARG A O 1
ATOM 886 N N . CYS A 1 112 ? -2.733 3.316 17.831 1.00 89.31 112 CYS A N 1
ATOM 887 C CA . CYS A 1 112 ? -1.662 4.030 17.146 1.00 89.31 112 CYS A CA 1
ATOM 888 C C . CYS A 1 112 ? -2.035 5.508 17.128 1.00 89.31 112 CYS A C 1
ATOM 890 O O . CYS A 1 112 ? -2.724 5.901 16.226 1.00 89.31 112 CYS A O 1
ATOM 892 N N . HIS A 1 113 ? -1.679 6.355 18.077 1.00 88.75 113 HIS A N 1
ATOM 893 C CA . HIS A 1 113 ? -2.059 7.784 18.219 1.00 88.75 113 HIS A CA 1
ATOM 894 C C . HIS A 1 113 ? -2.199 8.771 17.009 1.00 88.75 113 HIS A C 1
ATOM 896 O O . HIS A 1 113 ? -2.313 9.975 17.226 1.00 88.75 113 HIS A O 1
ATOM 902 N N . THR A 1 114 ? -2.210 8.324 15.757 1.00 88.88 114 THR A N 1
ATOM 903 C CA . THR A 1 114 ? -2.671 8.946 14.515 1.00 88.88 114 THR A CA 1
ATOM 904 C C . THR A 1 114 ? -4.067 9.567 14.628 1.00 88.88 114 THR A C 1
ATOM 906 O O . THR A 1 114 ? -5.026 8.956 15.117 1.00 88.88 114 THR A O 1
ATOM 909 N N . LYS A 1 115 ? -4.176 10.796 14.117 1.00 90.50 115 LYS A N 1
ATOM 910 C CA . LYS A 1 115 ? -5.430 11.540 13.969 1.00 90.50 115 LYS A CA 1
ATOM 911 C C . LYS A 1 115 ? -6.160 11.085 12.703 1.00 90.50 115 LYS A C 1
ATOM 913 O O . LYS A 1 115 ? -5.531 10.872 11.669 1.00 90.50 115 LYS A O 1
ATOM 918 N N . GLY A 1 116 ? -7.477 10.936 12.776 1.00 86.75 116 GLY A N 1
ATOM 919 C CA . GLY A 1 116 ? -8.302 10.544 11.639 1.00 86.75 116 GLY A CA 1
ATOM 920 C C . GLY A 1 116 ? -9.721 11.086 11.740 1.00 86.75 116 GLY A C 1
ATOM 921 O O . GLY A 1 116 ? -10.180 11.454 12.816 1.00 86.75 116 GLY A O 1
ATOM 922 N N . TYR A 1 117 ? -10.406 11.108 10.603 1.00 86.31 117 TYR A N 1
ATOM 923 C CA . TYR A 1 117 ? -11.771 11.609 10.450 1.00 86.31 117 TYR A CA 1
ATOM 924 C C . TYR A 1 117 ? -12.604 10.572 9.689 1.00 86.31 117 TYR A C 1
ATOM 926 O O . TYR A 1 117 ? -12.039 9.754 8.965 1.00 86.31 117 TYR A O 1
ATOM 934 N N . VAL A 1 118 ? -13.934 10.609 9.827 1.00 84.38 118 VAL A N 1
ATOM 935 C CA . VAL A 1 118 ? -14.854 9.706 9.100 1.00 84.38 118 VAL A CA 1
ATOM 936 C C . VAL A 1 118 ? -14.711 9.871 7.586 1.00 84.38 118 VAL A C 1
ATOM 938 O O . VAL A 1 118 ? -14.626 8.892 6.851 1.00 84.38 118 VAL A O 1
ATOM 941 N N . ARG A 1 119 ? -14.639 11.122 7.123 1.00 82.81 119 ARG A N 1
ATOM 942 C CA . ARG A 1 119 ? -14.440 11.473 5.717 1.00 82.81 119 ARG A CA 1
ATOM 943 C C . ARG A 1 119 ? -13.386 12.567 5.619 1.00 82.81 119 ARG A C 1
ATOM 945 O O . ARG A 1 119 ? -13.461 13.570 6.329 1.00 82.81 119 ARG A O 1
ATOM 952 N N . ARG A 1 120 ? -12.398 12.385 4.740 1.00 77.00 120 ARG A N 1
ATOM 953 C CA . ARG A 1 120 ? -11.410 13.429 4.437 1.00 77.00 120 ARG A CA 1
ATOM 954 C C . ARG A 1 120 ? -12.134 14.586 3.731 1.00 77.00 120 ARG A C 1
ATOM 956 O O . ARG A 1 120 ? -12.750 14.377 2.680 1.00 77.00 120 ARG A O 1
ATOM 963 N N . ARG A 1 121 ? -12.091 15.782 4.330 1.00 74.31 121 ARG A N 1
ATOM 964 C CA . ARG A 1 121 ? -12.672 17.008 3.753 1.00 74.31 121 ARG A CA 1
ATOM 965 C C . ARG A 1 121 ? -11.982 17.329 2.420 1.00 74.31 121 ARG A C 1
ATOM 967 O O . ARG A 1 121 ? -10.793 17.056 2.278 1.00 74.31 121 ARG A O 1
ATOM 974 N N . HIS A 1 122 ? -12.734 17.857 1.452 1.00 82.94 122 HIS A N 1
ATOM 975 C CA . HIS A 1 122 ? -12.246 18.214 0.107 1.00 82.94 122 HIS A CA 1
ATOM 976 C C . HIS A 1 122 ? -11.601 17.067 -0.696 1.00 82.94 122 HIS A C 1
ATOM 978 O O . HIS A 1 122 ? -10.831 17.324 -1.615 1.00 82.94 122 HIS A O 1
ATOM 984 N N . SER A 1 123 ? -11.914 15.800 -0.392 1.00 87.12 123 SER A N 1
ATOM 985 C CA . SER A 1 123 ? -11.338 14.648 -1.112 1.00 87.12 123 SER A CA 1
ATOM 986 C C . SER A 1 123 ? -11.516 14.746 -2.628 1.00 87.12 123 SER A C 1
ATOM 988 O O . SER A 1 123 ? -10.531 14.597 -3.338 1.00 87.12 123 SER A O 1
ATOM 990 N N . LEU A 1 124 ? -12.723 15.084 -3.098 1.00 88.94 124 LEU A N 1
ATOM 991 C CA . LEU A 1 124 ? -13.016 15.253 -4.528 1.00 88.94 124 LEU A CA 1
ATOM 992 C C . LEU A 1 124 ? -12.190 16.366 -5.182 1.00 88.94 124 LEU A C 1
ATOM 994 O O . LEU A 1 124 ? -11.698 16.199 -6.292 1.00 88.94 124 LEU A O 1
ATOM 998 N N . GLN A 1 125 ? -12.015 17.489 -4.485 1.00 93.12 125 GLN A N 1
ATOM 999 C CA . GLN A 1 125 ? -11.267 18.632 -5.005 1.00 93.12 125 GLN A CA 1
ATOM 1000 C C . GLN A 1 125 ? -9.782 18.291 -5.162 1.00 93.12 125 GLN A C 1
ATOM 1002 O O . GLN A 1 125 ? -9.201 18.564 -6.206 1.00 93.12 125 GLN A O 1
ATOM 1007 N N . TRP A 1 126 ? -9.185 17.632 -4.164 1.00 91.00 126 TRP A N 1
ATOM 1008 C CA . TRP A 1 126 ? -7.797 17.173 -4.241 1.00 91.00 126 TRP A CA 1
ATOM 1009 C C . TRP A 1 126 ? -7.593 16.115 -5.326 1.00 91.00 126 TRP A C 1
ATOM 1011 O O . TRP A 1 126 ? -6.617 16.191 -6.066 1.00 91.00 126 TRP A O 1
ATOM 1021 N N . THR A 1 127 ? -8.505 15.144 -5.450 1.00 92.25 127 THR A N 1
ATOM 1022 C CA . THR A 1 127 ? -8.404 14.124 -6.504 1.00 92.25 127 THR A CA 1
ATOM 1023 C C . THR A 1 127 ? -8.549 14.730 -7.892 1.00 92.25 127 THR A C 1
ATOM 1025 O O . THR A 1 127 ? -7.809 14.343 -8.787 1.00 92.25 127 THR A O 1
ATOM 1028 N N . LEU A 1 128 ? -9.454 15.701 -8.069 1.00 95.25 128 LEU A N 1
ATOM 1029 C CA . LEU A 1 128 ? -9.639 16.381 -9.350 1.00 95.25 128 LEU A CA 1
ATOM 1030 C C . LEU A 1 128 ? -8.417 17.235 -9.703 1.00 95.25 128 LEU A C 1
ATOM 1032 O O . LEU A 1 128 ? -7.945 17.165 -10.831 1.00 95.25 128 LEU A O 1
ATOM 1036 N N . ALA A 1 129 ? -7.871 17.982 -8.737 1.00 94.62 129 ALA A N 1
ATOM 1037 C CA . ALA A 1 129 ? -6.666 18.781 -8.943 1.00 94.62 129 ALA A CA 1
ATOM 1038 C C . ALA A 1 129 ? -5.486 17.908 -9.399 1.00 94.62 129 ALA A C 1
ATOM 1040 O O . ALA A 1 129 ? -4.878 18.192 -10.426 1.00 94.62 129 ALA A O 1
ATOM 1041 N N . LEU A 1 130 ? -5.222 16.800 -8.696 1.00 93.38 130 LEU A N 1
ATOM 1042 C CA . LEU A 1 130 ? -4.148 15.867 -9.058 1.00 93.38 130 LEU A CA 1
ATOM 1043 C C . LEU A 1 130 ? -4.383 15.194 -10.418 1.00 93.38 130 LEU A C 1
ATOM 1045 O O . LEU A 1 130 ? -3.434 15.000 -11.174 1.00 93.38 130 LEU A O 1
ATOM 1049 N N . LEU A 1 131 ? -5.634 14.858 -10.747 1.00 94.81 131 LEU A N 1
ATOM 1050 C CA . LEU A 1 131 ? -5.987 14.251 -12.030 1.00 94.81 131 LEU A CA 1
ATOM 1051 C C . LEU A 1 131 ? -5.750 15.222 -13.192 1.00 94.81 131 LEU A C 1
ATOM 1053 O O . LEU A 1 131 ? -5.140 14.838 -14.187 1.00 94.81 131 LEU A O 1
ATOM 1057 N N . VAL A 1 132 ? -6.154 16.486 -13.046 1.00 96.12 132 VAL A N 1
ATOM 1058 C CA . VAL A 1 132 ? -5.892 17.531 -14.048 1.00 96.12 132 VAL A CA 1
ATOM 1059 C C . VAL A 1 132 ? -4.388 17.736 -14.234 1.00 96.12 132 VAL A C 1
ATOM 1061 O O . VAL A 1 132 ? -3.915 17.746 -15.370 1.00 96.12 132 VAL A O 1
ATOM 1064 N N . THR A 1 133 ? -3.617 17.818 -13.143 1.00 94.62 133 THR A N 1
ATOM 1065 C CA . THR A 1 133 ? -2.151 17.924 -13.220 1.00 94.62 133 THR A CA 1
ATOM 1066 C C . THR A 1 133 ? -1.529 16.730 -13.949 1.00 94.62 133 THR A C 1
ATOM 1068 O O . THR A 1 133 ? -0.667 16.918 -14.804 1.00 94.62 133 THR A O 1
ATOM 1071 N N . SER A 1 134 ? -1.984 15.503 -13.673 1.00 93.62 134 SER A N 1
ATOM 1072 C CA . SER A 1 134 ? -1.500 14.304 -14.368 1.00 93.62 134 SER A CA 1
ATOM 1073 C C . SER A 1 134 ? -1.791 14.343 -15.869 1.00 93.62 134 SER A C 1
ATOM 1075 O O . SER A 1 134 ? -0.923 13.982 -16.656 1.00 93.62 134 SER A O 1
ATOM 1077 N N . VAL A 1 135 ? -2.988 14.776 -16.279 1.00 93.44 135 VAL A N 1
ATOM 1078 C CA . VAL A 1 135 ? -3.356 14.889 -17.702 1.00 93.44 135 VAL A CA 1
ATOM 1079 C C . VAL A 1 135 ? -2.490 15.935 -18.404 1.00 93.44 135 VAL A C 1
ATOM 1081 O O . VAL A 1 135 ? -1.974 15.669 -19.487 1.00 93.44 135 VAL A O 1
ATOM 1084 N N . MET A 1 136 ? -2.259 17.086 -17.763 1.00 93.62 136 MET A N 1
ATOM 1085 C CA . MET A 1 136 ? -1.377 18.129 -18.295 1.00 93.62 136 MET A CA 1
ATOM 1086 C C . MET A 1 136 ? 0.057 17.641 -18.519 1.00 93.62 136 MET A C 1
ATOM 1088 O O . MET A 1 136 ? 0.666 18.036 -19.504 1.00 93.62 136 MET A O 1
ATOM 1092 N N . LEU A 1 137 ? 0.590 16.784 -17.639 1.00 91.25 137 LEU A N 1
ATOM 1093 C CA . LEU A 1 137 ? 1.935 16.208 -17.779 1.00 91.25 137 LEU A CA 1
ATOM 1094 C C . LEU A 1 137 ? 1.986 15.012 -18.743 1.00 91.25 137 LEU A C 1
ATOM 1096 O O . LEU A 1 137 ? 3.025 14.749 -19.344 1.00 91.25 137 LEU A O 1
ATOM 1100 N N . TYR A 1 138 ? 0.878 14.293 -18.919 1.00 89.31 138 TYR A N 1
ATOM 1101 C CA . TYR A 1 138 ? 0.808 13.138 -19.815 1.00 89.31 138 TYR A CA 1
ATOM 1102 C C . TYR A 1 138 ? 0.879 13.545 -21.292 1.00 89.31 138 TYR A C 1
ATOM 1104 O O . TYR A 1 138 ? 1.553 12.893 -22.085 1.00 89.31 138 TYR A O 1
ATOM 1112 N N . ILE A 1 139 ? 0.224 14.648 -21.654 1.00 88.31 139 ILE A N 1
ATOM 1113 C CA . ILE A 1 139 ? 0.218 15.207 -23.013 1.00 88.31 139 ILE A CA 1
ATOM 1114 C C . ILE A 1 139 ? 1.652 15.432 -23.553 1.00 88.31 139 ILE A C 1
ATOM 1116 O O . ILE A 1 139 ? 1.995 14.816 -24.563 1.00 88.31 139 ILE A O 1
ATOM 1120 N N . PRO A 1 140 ? 2.535 16.213 -22.894 1.00 85.06 140 PRO A N 1
ATOM 1121 C CA . PRO A 1 140 ? 3.904 16.424 -23.361 1.00 85.06 140 PRO A CA 1
ATOM 1122 C C . PRO A 1 140 ? 4.748 15.147 -23.315 1.00 85.06 140 PRO A C 1
ATOM 1124 O O . PRO A 1 140 ? 5.567 14.946 -24.203 1.00 85.06 140 PRO A O 1
ATOM 1127 N N . ALA A 1 141 ? 4.529 14.261 -22.339 1.00 83.88 141 ALA A N 1
ATOM 1128 C CA . ALA A 1 141 ? 5.286 13.014 -22.220 1.00 83.88 141 ALA A CA 1
ATOM 1129 C C . ALA A 1 141 ? 5.065 12.035 -23.390 1.00 83.88 141 ALA A C 1
ATOM 1131 O O . ALA A 1 141 ? 5.938 11.213 -23.652 1.00 83.88 141 ALA A O 1
ATOM 1132 N N . ASN A 1 142 ? 3.917 12.109 -24.077 1.00 84.12 142 ASN A N 1
ATOM 1133 C CA . ASN A 1 142 ? 3.609 11.253 -25.230 1.00 84.12 142 ASN A CA 1
ATOM 1134 C C . ASN A 1 142 ? 3.757 11.975 -26.575 1.00 84.12 142 ASN A C 1
ATOM 1136 O O . ASN A 1 142 ? 4.038 11.326 -27.578 1.00 84.12 142 ASN A O 1
ATOM 1140 N N . LEU A 1 143 ? 3.542 13.295 -26.615 1.00 81.00 143 LEU A N 1
ATOM 1141 C CA . LEU A 1 143 ? 3.662 14.085 -27.845 1.00 81.00 143 LEU A CA 1
ATOM 1142 C C . LEU A 1 143 ? 5.103 14.467 -28.162 1.00 81.00 143 LEU A C 1
ATOM 1144 O O . LEU A 1 143 ? 5.465 14.540 -29.334 1.00 81.00 143 LEU A O 1
ATOM 1148 N N . MET A 1 144 ? 5.916 14.757 -27.143 1.00 79.00 144 MET A N 1
ATOM 1149 C CA . MET A 1 144 ? 7.304 15.125 -27.381 1.00 79.00 144 MET A CA 1
ATOM 1150 C C . MET A 1 144 ? 8.145 13.857 -27.521 1.00 79.00 144 MET A C 1
ATOM 1152 O O . MET A 1 144 ? 8.075 12.979 -26.654 1.00 79.00 144 MET A O 1
ATOM 1156 N N . PRO A 1 145 ? 8.961 13.746 -28.583 1.00 71.50 145 PRO A N 1
ATOM 1157 C CA . PRO A 1 145 ? 9.922 12.666 -28.685 1.00 71.50 145 PRO A CA 1
ATOM 1158 C C . PRO A 1 145 ? 10.850 12.728 -27.473 1.00 71.50 145 PRO A C 1
ATOM 1160 O O . PRO A 1 145 ? 11.460 13.755 -27.181 1.00 71.50 145 PRO A O 1
ATOM 1163 N N . ILE A 1 146 ? 10.949 11.609 -26.758 1.00 67.69 146 ILE A N 1
ATOM 1164 C CA . ILE A 1 146 ? 11.772 11.498 -25.546 1.00 67.69 146 ILE A CA 1
ATOM 1165 C C . ILE A 1 146 ? 13.257 11.765 -25.855 1.00 67.69 146 ILE A C 1
ATOM 1167 O O . ILE 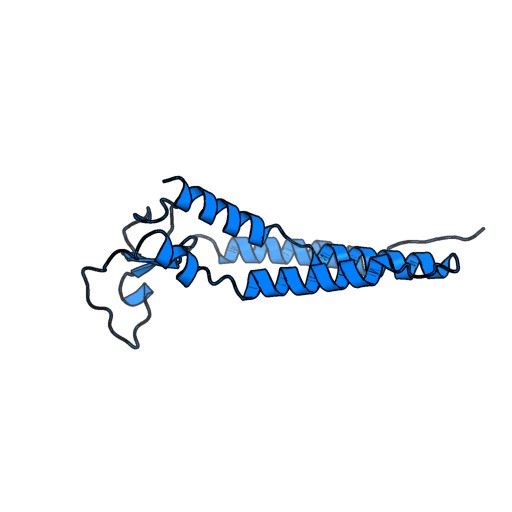A 1 146 ? 14.017 12.146 -24.969 1.00 67.69 146 ILE A O 1
ATOM 1171 N N . MET A 1 147 ? 13.680 11.536 -27.099 1.00 62.47 147 MET A N 1
ATOM 1172 C CA . MET A 1 147 ? 15.041 11.746 -27.574 1.00 62.47 147 MET A CA 1
ATOM 1173 C C . MET A 1 147 ? 15.000 11.965 -29.089 1.00 62.47 147 MET A C 1
ATOM 1175 O O . MET A 1 147 ? 14.443 11.136 -29.806 1.00 62.47 147 MET A O 1
ATOM 1179 N N . VAL A 1 148 ? 15.577 13.066 -29.569 1.00 63.44 148 VAL A N 1
ATOM 1180 C CA . VAL A 1 148 ? 15.882 13.269 -30.990 1.00 63.44 148 VAL A CA 1
ATOM 1181 C C . VAL A 1 148 ? 17.391 13.089 -31.111 1.00 63.44 148 VAL A C 1
ATOM 1183 O O . VAL A 1 148 ? 18.144 13.962 -30.691 1.00 63.44 148 VAL A O 1
ATOM 1186 N N . THR A 1 149 ? 17.852 11.927 -31.576 1.00 49.97 149 THR A N 1
ATOM 1187 C CA . THR A 1 149 ? 19.262 11.752 -31.950 1.00 49.97 149 THR A CA 1
ATOM 1188 C C . THR A 1 149 ? 19.386 11.991 -33.444 1.00 49.97 149 THR A C 1
ATOM 1190 O O . THR A 1 149 ? 19.098 11.095 -34.237 1.00 49.97 149 THR A O 1
ATOM 1193 N N . GLU A 1 150 ? 19.801 13.196 -33.828 1.00 53.84 150 GLU A N 1
ATOM 1194 C CA . GLU A 1 150 ? 20.402 13.412 -35.142 1.00 53.84 150 GLU A CA 1
ATOM 1195 C C . GLU A 1 150 ? 21.781 12.747 -35.106 1.00 53.84 150 GLU A C 1
ATOM 1197 O O . GLU A 1 150 ? 22.717 13.250 -34.488 1.00 53.84 150 GLU A O 1
ATOM 1202 N N . ALA A 1 151 ? 21.868 11.544 -35.671 1.00 49.62 151 ALA A N 1
ATOM 1203 C CA . ALA A 1 151 ? 23.147 10.920 -35.963 1.00 49.62 151 ALA A CA 1
ATOM 1204 C C . ALA A 1 151 ? 23.757 11.685 -37.145 1.00 49.62 151 ALA A C 1
ATOM 1206 O O . ALA A 1 151 ? 23.254 11.576 -38.264 1.00 49.62 151 ALA A O 1
ATOM 1207 N N . LEU A 1 152 ? 24.769 12.507 -36.860 1.00 42.62 152 LEU A N 1
ATOM 1208 C CA . LEU A 1 152 ? 25.679 13.050 -37.867 1.00 42.62 152 LEU A CA 1
ATOM 1209 C C . LEU A 1 152 ? 26.745 12.002 -38.204 1.00 42.62 152 LEU A C 1
ATOM 1211 O O . LEU A 1 152 ? 27.253 11.374 -37.244 1.00 42.62 152 LEU A O 1
#

Radius of gyration: 23.1 Å; chains: 1; bounding box: 51×32×62 Å

InterPro domains:
  IPR007498 Intermembrane transport protein PqiA-like [PF04403] (4-71)
  IPR051800 Intermembrane Transport Protein PqiA/PqiB [PTHR30462] (18-148)

Sequence (152 aa):
GLKEWMARVLFQFKTWCMVEIFLAGVLVSFVKLMAYGDIGIGSSFVPYCLFCLLQVRAFQCVDRRWLWQDIEPAPRLNRPLTVGRTGMRQGVRSCACCTAILPADQVRCPRCHTKGYVRRRHSLQWTLALLVTSVMLYIPANLMPIMVTEAL

Foldseek 3Di:
DVLLVVLQVVVVVLVVPPLVVVLVVVVVVVVVVVVVDPDDDDPVVVVSVVVVVVVVVVSVPDDLQVSLCVVPNADDDPDDDDPPDDQVVVQWAADPRSRHIGGQPDQAGPRNRDGDHRDDPCPVVVVVVVVVVVVVVVVCVVPPDPDDDPDD

pLDDT: mean 85.19, std 8.31, range [42.62, 96.12]

Organism: Serratia marcescens (NCBI:txid615)

Secondary structure (DSSP, 8-state):
-HHHHHHHHHHHHHHH--HHHHHHHHHHHHHHHTTTS-----TTHHHHHHHHHHHHHHHHH--HHHHHHHHSPPPPPSSPPPTTS-GGGGTEEE-TTT--EEESS--B-SSS--B--SS-TTHHHHHHHHHHHHHHHHHHHHHS-S------